Protein AF-A0A6G3WXP7-F1 (afdb_monomer)

InterPro domains:
  IPR019733 Uncharacterised protein family YhfT [PF10797] (1-107)

Sequence (112 aa):
AVVGALVFAVEVLALSWIGKVLGKLPSVRDSSEHLRSAIGDTLQLAILFGSLMAANAMGGGLGILVVGGLYLLNESMGRPVVRMAAAPAAVIVGGIVLNILYWLDLFTPIKG

Foldseek 3Di:
DVVVVVVVVVVVVVVVVVVVVLVVDVVSVVVVVVVVVVVVVVLLVVLQVVLLVLLCQFANPQSNCQLVVQLVVCVVVVNPPDSNCRSVVSSVVSNVVQVVCVVVVNGDTDDD

pLDDT: mean 92.38, std 7.45, range [51.56, 97.44]

Organism: NCBI:txid2706086

Radius of gyration: 23.14 Å; Cα contacts (8 Å, |Δi|>4): 75; chains: 1; bounding box: 47×24×66 Å

Structure (mmCIF, N/CA/C/O backbone):
data_AF-A0A6G3WXP7-F1
#
_entry.id   AF-A0A6G3WXP7-F1
#
loop_
_atom_site.group_PDB
_atom_site.id
_atom_site.type_symbol
_atom_site.label_atom_id
_atom_site.label_alt_id
_atom_site.label_comp_id
_atom_site.label_asym_id
_atom_site.label_entity_id
_atom_site.label_seq_id
_atom_site.pdbx_PDB_ins_code
_atom_site.Cartn_x
_atom_site.Cartn_y
_atom_site.Cartn_z
_atom_site.occupancy
_atom_site.B_iso_or_equiv
_atom_site.auth_seq_id
_atom_site.auth_comp_id
_atom_site.auth_asym_id
_atom_site.auth_atom_id
_atom_site.pdbx_PDB_model_num
ATOM 1 N N . ALA A 1 1 ? 3.324 -14.712 40.163 1.00 76.69 1 ALA A N 1
ATOM 2 C CA . ALA A 1 1 ? 2.445 -15.317 39.137 1.00 76.69 1 ALA A CA 1
ATOM 3 C C . ALA A 1 1 ? 0.974 -14.935 39.341 1.00 76.69 1 ALA A C 1
ATOM 5 O O . ALA A 1 1 ? 0.431 -14.241 38.495 1.00 76.69 1 ALA A O 1
ATOM 6 N N . VAL A 1 2 ? 0.348 -15.301 40.469 1.00 89.81 2 VAL A N 1
ATOM 7 C CA . VAL A 1 2 ? -1.103 -15.103 40.711 1.00 89.81 2 VAL A CA 1
ATOM 8 C C . VAL A 1 2 ? -1.548 -13.634 40.678 1.00 89.81 2 VAL A C 1
ATOM 10 O O . VAL A 1 2 ? -2.548 -13.313 40.046 1.00 89.81 2 VAL A O 1
ATOM 13 N N . VAL A 1 3 ? -0.782 -12.725 41.289 1.00 93.12 3 VAL A N 1
ATOM 14 C CA . VAL A 1 3 ? -1.119 -11.288 41.309 1.00 93.12 3 VAL A CA 1
ATOM 15 C C . VAL A 1 3 ? -1.077 -10.672 39.905 1.00 93.12 3 VAL A C 1
ATOM 17 O O . VAL A 1 3 ? -1.972 -9.919 39.544 1.00 93.12 3 VAL A O 1
ATOM 20 N N . GLY A 1 4 ? -0.095 -11.048 39.079 1.00 94.19 4 GLY A N 1
ATOM 21 C CA . GLY A 1 4 ? -0.011 -10.579 37.690 1.00 94.19 4 GLY A CA 1
ATOM 22 C C . GLY A 1 4 ? -1.174 -11.077 36.830 1.00 94.19 4 GLY A C 1
ATOM 23 O O . GLY A 1 4 ? -1.740 -10.306 36.064 1.00 94.19 4 GLY A O 1
ATOM 24 N N . ALA A 1 5 ? -1.587 -12.336 37.013 1.00 94.56 5 ALA A N 1
ATOM 25 C CA . ALA A 1 5 ? -2.758 -12.885 36.328 1.00 94.56 5 ALA A CA 1
ATOM 26 C C . ALA A 1 5 ? -4.059 -12.162 36.724 1.00 94.56 5 ALA A C 1
ATOM 28 O O . ALA A 1 5 ? -4.906 -11.913 35.869 1.00 94.56 5 ALA A O 1
ATOM 29 N N . LEU A 1 6 ? -4.202 -11.784 38.000 1.00 96.19 6 LEU A N 1
ATOM 30 C CA . LEU A 1 6 ? -5.344 -11.002 38.485 1.00 96.19 6 LEU A CA 1
ATOM 31 C C . LEU A 1 6 ? -5.387 -9.594 37.885 1.00 96.19 6 LEU A C 1
ATOM 33 O O . LEU A 1 6 ? -6.443 -9.171 37.426 1.00 96.19 6 LEU A O 1
ATOM 37 N N . VAL A 1 7 ? -4.256 -8.885 37.859 1.00 96.50 7 VAL A N 1
ATOM 38 C CA . VAL A 1 7 ? -4.179 -7.538 37.266 1.00 96.50 7 VAL A CA 1
ATOM 39 C C . VAL A 1 7 ? -4.537 -7.589 35.781 1.00 96.50 7 VAL A C 1
ATOM 41 O O . VAL A 1 7 ? -5.417 -6.849 35.348 1.00 96.50 7 VAL A O 1
ATOM 44 N N . PHE A 1 8 ? -3.969 -8.543 35.041 1.00 96.06 8 PHE A N 1
ATOM 45 C CA . PHE A 1 8 ? -4.267 -8.727 33.622 1.00 96.06 8 PHE A CA 1
ATOM 46 C C . PHE A 1 8 ? -5.756 -9.016 33.373 1.00 96.06 8 PHE A C 1
ATOM 48 O O . PHE A 1 8 ? -6.371 -8.452 32.468 1.00 96.06 8 PHE A O 1
ATOM 55 N N . ALA A 1 9 ? -6.370 -9.867 34.202 1.00 95.50 9 ALA A N 1
ATOM 56 C CA . ALA A 1 9 ? -7.798 -10.155 34.106 1.00 95.50 9 ALA A CA 1
ATOM 57 C C . ALA A 1 9 ? -8.653 -8.896 34.327 1.00 95.50 9 ALA A C 1
ATOM 59 O O . ALA A 1 9 ? -9.612 -8.666 33.590 1.00 95.50 9 ALA A O 1
ATOM 60 N N . VAL A 1 10 ? -8.293 -8.057 35.302 1.00 97.12 10 VAL A N 1
ATOM 61 C CA . VAL A 1 10 ? -8.987 -6.789 35.566 1.00 97.12 10 VAL A CA 1
ATOM 62 C C . VAL A 1 10 ? -8.839 -5.819 34.391 1.00 97.12 10 VAL A C 1
ATOM 64 O O . VAL A 1 10 ? -9.837 -5.239 33.973 1.00 97.12 10 VAL A O 1
ATOM 67 N N . GLU A 1 11 ? -7.645 -5.678 33.813 1.00 97.19 11 GLU A N 1
ATOM 68 C CA . GLU A 1 11 ? -7.396 -4.799 32.659 1.00 97.19 11 GLU A CA 1
ATOM 69 C C . GLU A 1 11 ? -8.220 -5.213 31.434 1.00 97.19 11 GLU A C 1
ATOM 71 O O . GLU A 1 11 ? -8.890 -4.380 30.816 1.00 97.19 11 GLU A O 1
ATOM 76 N N . VAL A 1 12 ? -8.243 -6.511 31.113 1.00 96.25 12 VAL A N 1
ATOM 77 C CA . VAL A 1 12 ? -9.023 -7.046 29.986 1.00 96.25 12 VAL A CA 1
ATOM 78 C C . VAL A 1 12 ? -10.525 -6.839 30.203 1.00 96.25 12 VAL A C 1
ATOM 80 O O . VAL A 1 12 ? -11.237 -6.447 29.270 1.00 96.25 12 VAL A O 1
ATOM 83 N N . LEU A 1 13 ? -11.025 -7.063 31.423 1.00 96.31 13 LEU A N 1
ATOM 84 C CA . LEU A 1 13 ? -12.433 -6.833 31.765 1.00 96.31 13 LEU A CA 1
ATOM 85 C C . LEU A 1 13 ? -12.798 -5.344 31.708 1.00 96.31 13 LEU A C 1
ATOM 87 O O . LEU A 1 13 ? -13.856 -5.001 31.174 1.00 96.31 13 LEU A O 1
ATOM 91 N N . ALA A 1 14 ? -11.922 -4.463 32.197 1.00 96.56 14 ALA A N 1
ATOM 92 C CA . ALA A 1 14 ? -12.110 -3.016 32.152 1.00 96.56 14 ALA A CA 1
ATOM 93 C C . ALA A 1 14 ? -12.155 -2.496 30.705 1.00 96.56 14 ALA A C 1
ATOM 95 O O . ALA A 1 14 ? -13.109 -1.809 30.333 1.00 96.56 14 ALA A O 1
ATOM 96 N N . LEU A 1 15 ? -11.197 -2.892 29.856 1.00 95.94 15 LEU A N 1
ATOM 97 C CA . LEU A 1 15 ? -11.185 -2.563 28.423 1.00 95.94 15 LEU A CA 1
ATOM 98 C C . LEU A 1 15 ? -12.443 -3.078 27.713 1.00 95.94 15 LEU A C 1
ATOM 100 O O . LEU A 1 15 ? -13.059 -2.356 26.927 1.00 95.94 15 LEU A O 1
ATOM 104 N N . SER A 1 16 ? -12.875 -4.300 28.033 1.00 94.69 16 SER A N 1
ATOM 105 C CA . SER A 1 16 ? -14.093 -4.893 27.468 1.00 94.69 16 SER A CA 1
ATOM 106 C C . SER A 1 16 ? -15.357 -4.131 27.873 1.00 94.69 16 SER A C 1
ATOM 108 O O . SER A 1 16 ? -16.274 -3.973 27.063 1.00 94.69 16 SER A O 1
ATOM 110 N N . TRP A 1 17 ? -15.433 -3.659 29.121 1.00 95.69 17 TRP A N 1
ATOM 111 C CA . TRP A 1 17 ? -16.559 -2.861 29.603 1.00 95.69 17 TRP A CA 1
ATOM 112 C C . TRP A 1 17 ? -16.611 -1.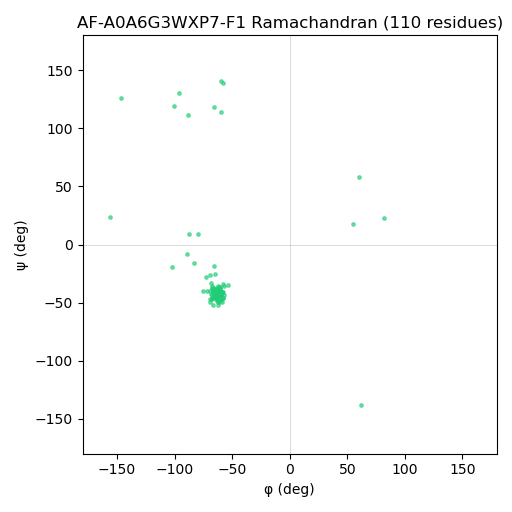494 28.917 1.00 95.69 17 TRP A C 1
ATOM 114 O O . TRP A 1 17 ? -17.658 -1.127 28.382 1.00 95.69 17 TRP A O 1
ATOM 124 N N . ILE A 1 18 ? -15.475 -0.794 28.836 1.00 93.56 18 ILE A N 1
ATOM 125 C CA . ILE A 1 18 ? -15.365 0.487 28.124 1.00 93.56 18 ILE A CA 1
ATOM 126 C C . ILE A 1 18 ? -15.762 0.311 26.654 1.00 93.56 18 ILE A C 1
ATOM 128 O O . ILE A 1 18 ? -16.588 1.070 26.150 1.00 93.56 18 ILE A O 1
ATOM 132 N N . GLY A 1 19 ? -15.264 -0.731 25.981 1.00 89.69 19 GLY A N 1
ATOM 133 C CA . GLY A 1 19 ? -15.620 -1.033 24.593 1.00 89.69 19 GLY A CA 1
ATOM 134 C C . GLY A 1 19 ? -17.124 -1.247 24.389 1.00 89.69 19 GLY A C 1
ATOM 135 O O . GLY A 1 19 ? -17.700 -0.721 23.437 1.00 89.69 19 GLY A O 1
ATOM 136 N N . LYS A 1 20 ? -17.799 -1.945 25.314 1.00 89.50 20 LYS A N 1
ATOM 137 C CA . LYS A 1 20 ? -19.263 -2.126 25.275 1.00 89.50 20 LYS A CA 1
ATOM 138 C C . LYS A 1 20 ? -20.025 -0.817 25.469 1.00 89.50 20 LYS A C 1
ATOM 140 O O . LYS A 1 20 ? -21.060 -0.634 24.835 1.00 89.50 20 LYS A O 1
ATOM 145 N N . VAL A 1 21 ? -19.554 0.068 26.348 1.00 92.31 21 VAL A N 1
ATOM 146 C CA . VAL A 1 21 ? -20.185 1.376 26.592 1.00 92.31 21 VAL A CA 1
ATOM 147 C C . VAL A 1 21 ? -20.012 2.285 25.377 1.00 92.31 21 VAL A C 1
ATOM 149 O O . VAL A 1 21 ? -20.999 2.815 24.872 1.00 92.31 21 VAL A O 1
ATOM 152 N N . LEU A 1 22 ? -18.788 2.402 24.858 1.00 89.94 22 LEU A N 1
ATOM 153 C CA . LEU A 1 22 ? -18.491 3.198 23.666 1.00 89.94 22 LEU A CA 1
ATOM 154 C C . LEU A 1 22 ? -19.232 2.676 22.429 1.00 89.94 22 LEU A C 1
ATOM 156 O O . LEU A 1 22 ? -19.741 3.470 21.645 1.00 89.94 22 LEU A O 1
ATOM 160 N N . GLY A 1 23 ? -19.390 1.356 22.293 1.00 86.12 23 GLY A N 1
ATOM 161 C CA . GLY A 1 23 ? -20.157 0.746 21.204 1.00 86.12 23 GLY A CA 1
ATOM 162 C C . GLY A 1 23 ? -21.663 1.048 21.223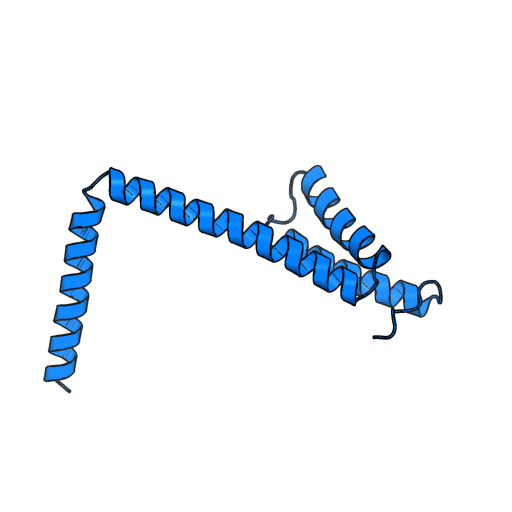 1.00 86.12 23 GLY A C 1
ATOM 163 O O . GLY A 1 23 ? -22.317 0.896 20.193 1.00 86.12 23 GLY A O 1
ATOM 164 N N . LYS A 1 24 ? -22.226 1.489 22.359 1.00 89.00 24 LYS A N 1
ATOM 165 C CA . LYS A 1 24 ? -23.631 1.929 22.455 1.00 89.00 24 LYS A CA 1
ATOM 166 C C . LYS A 1 24 ? -23.840 3.377 22.013 1.00 89.00 24 LYS A C 1
ATOM 168 O O . LYS A 1 24 ? -24.984 3.762 21.794 1.00 89.00 24 LYS A O 1
ATOM 173 N N . LEU A 1 25 ? -22.773 4.172 21.903 1.00 93.19 25 LEU A N 1
ATOM 174 C CA . LEU A 1 25 ? -22.836 5.568 21.477 1.00 93.19 25 LEU A CA 1
ATOM 175 C C . LEU A 1 25 ? -22.737 5.637 19.943 1.00 93.19 25 LEU A C 1
ATOM 177 O O . LEU A 1 25 ? -21.662 5.358 19.404 1.00 93.19 25 LEU A O 1
ATOM 181 N N . PRO A 1 26 ? -23.815 6.017 19.224 1.00 89.19 26 PRO A N 1
ATOM 182 C CA . PRO A 1 26 ? -23.831 5.994 17.759 1.00 89.19 26 PRO A CA 1
ATOM 183 C C . PRO A 1 26 ? -22.716 6.842 17.141 1.00 89.19 26 PRO A C 1
ATOM 185 O O . PRO A 1 26 ? -21.989 6.368 16.278 1.00 89.19 26 PRO A O 1
ATOM 188 N N . SER A 1 27 ? -22.481 8.043 17.678 1.00 92.25 27 SER A N 1
ATOM 189 C CA . SER A 1 27 ? -21.445 8.961 17.186 1.00 92.25 27 SER A CA 1
ATOM 190 C C . SER A 1 27 ? -20.024 8.390 17.262 1.00 92.25 27 SER A C 1
ATOM 192 O O . SER A 1 27 ? -19.217 8.613 16.358 1.00 92.25 27 SER A O 1
ATOM 194 N N . VAL A 1 28 ? -19.702 7.641 18.323 1.00 91.75 28 VAL A N 1
ATOM 195 C CA . VAL A 1 28 ? -18.381 7.015 18.508 1.00 91.75 28 VAL A CA 1
ATOM 196 C C . VAL A 1 28 ? -18.207 5.846 17.544 1.00 91.75 28 VAL A C 1
ATOM 198 O O . VAL A 1 28 ? -17.134 5.677 16.959 1.00 91.75 28 VAL A O 1
ATOM 201 N N . ARG A 1 29 ? -19.267 5.057 17.344 1.00 89.00 29 ARG A N 1
ATOM 202 C CA . ARG A 1 29 ? -19.275 3.957 16.378 1.00 89.00 29 ARG A CA 1
ATOM 203 C C . ARG A 1 29 ? -19.092 4.472 14.949 1.00 89.00 29 ARG A C 1
ATOM 205 O O . ARG A 1 29 ? -18.227 3.957 14.246 1.00 89.00 29 ARG A O 1
ATOM 212 N N . ASP A 1 30 ? -19.837 5.500 14.558 1.00 94.19 30 ASP A N 1
ATOM 213 C CA . ASP A 1 30 ? -19.772 6.083 13.214 1.00 94.19 30 ASP A CA 1
ATOM 214 C C . ASP A 1 30 ? -18.392 6.693 12.943 1.00 94.19 30 ASP A C 1
ATOM 216 O O . ASP A 1 30 ? -17.769 6.412 11.919 1.00 94.19 30 ASP A O 1
ATOM 220 N N . SER A 1 31 ? -17.844 7.434 13.914 1.00 94.50 31 SER A N 1
ATOM 221 C CA . SER A 1 31 ? -16.477 7.968 13.830 1.00 94.50 31 SER A CA 1
ATOM 222 C C . SER A 1 31 ? -15.444 6.853 13.662 1.00 94.50 31 SER A C 1
ATOM 224 O O . SER A 1 31 ? -14.518 6.980 12.865 1.00 94.50 31 SER A O 1
ATOM 226 N N . SER A 1 32 ? -15.609 5.735 14.374 1.00 92.62 32 SER A N 1
ATOM 227 C CA . SER A 1 32 ? -14.710 4.580 14.266 1.00 92.62 32 SER A CA 1
ATOM 228 C C . SER A 1 32 ? -14.776 3.917 12.887 1.00 92.62 32 SER A C 1
ATOM 230 O O . SER A 1 32 ? -13.744 3.491 12.370 1.00 92.62 32 SER A O 1
ATOM 232 N N . GLU A 1 33 ? -15.957 3.843 12.270 1.00 92.75 33 GLU A N 1
ATOM 233 C CA . GLU A 1 33 ? -16.105 3.300 10.915 1.00 92.75 33 GLU A CA 1
ATOM 234 C C . GLU A 1 33 ? -15.482 4.232 9.867 1.00 92.75 33 GLU A C 1
ATOM 236 O O . GLU A 1 33 ? -14.762 3.772 8.982 1.00 92.75 3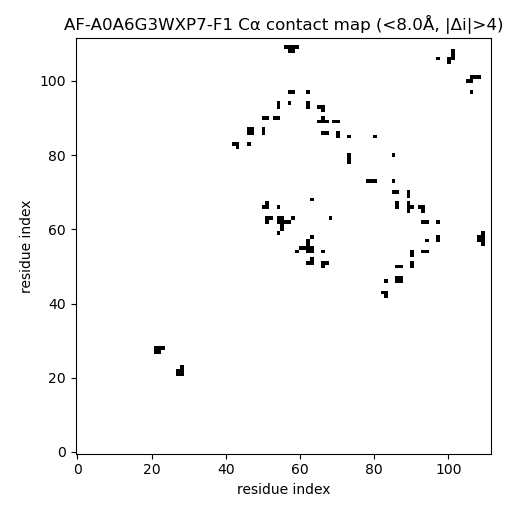3 GLU A O 1
ATOM 241 N N . HIS A 1 34 ? -15.653 5.549 10.014 1.00 95.81 34 HIS A N 1
ATOM 242 C CA . HIS A 1 34 ? -14.969 6.527 9.167 1.00 95.81 34 HIS A CA 1
ATOM 243 C C . HIS A 1 34 ? -13.449 6.458 9.310 1.00 95.81 34 HIS A C 1
ATOM 245 O O . HIS A 1 34 ? -12.746 6.481 8.303 1.00 95.81 34 HIS A O 1
ATOM 251 N N . LEU A 1 35 ? -12.93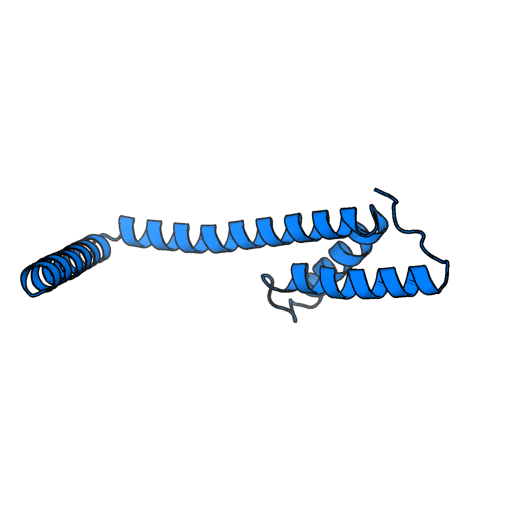1 6.312 10.534 1.00 96.12 35 LEU A N 1
ATOM 252 C CA . LEU A 1 35 ? -11.502 6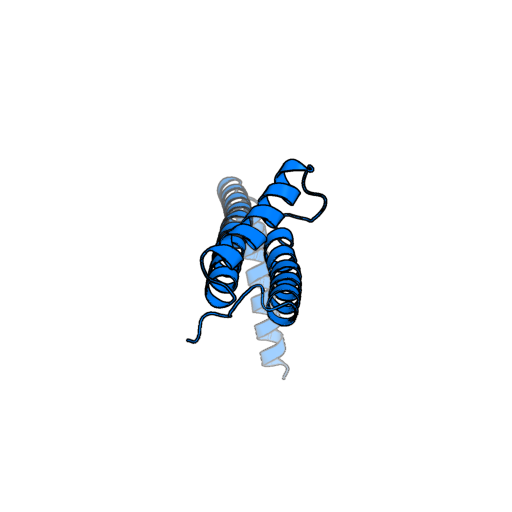.107 10.765 1.00 96.12 35 LEU A CA 1
ATOM 253 C C . LEU A 1 35 ? -11.013 4.817 10.103 1.00 96.12 35 LEU A C 1
ATOM 255 O O . LEU A 1 35 ? -9.969 4.828 9.458 1.00 96.12 35 LEU A O 1
ATOM 259 N N . ARG A 1 36 ? -11.772 3.718 10.199 1.00 95.31 36 ARG A N 1
ATOM 260 C CA . ARG A 1 36 ? -11.426 2.463 9.517 1.00 95.31 36 ARG A CA 1
ATOM 261 C C . ARG A 1 36 ? -11.377 2.642 7.999 1.00 95.31 36 ARG A C 1
ATOM 263 O O . ARG A 1 36 ? -10.423 2.182 7.377 1.00 95.31 36 ARG A O 1
ATOM 270 N N . SER A 1 37 ? -12.361 3.326 7.416 1.00 96.31 37 SER A N 1
ATOM 271 C CA . SER A 1 37 ? -12.368 3.639 5.983 1.00 96.31 37 SER A CA 1
ATOM 272 C C . SER A 1 37 ? -11.163 4.498 5.595 1.00 96.31 37 SER A C 1
ATOM 274 O O . SER A 1 37 ? -10.438 4.156 4.664 1.00 96.31 37 SER A O 1
ATOM 276 N N . ALA A 1 38 ? -10.883 5.555 6.363 1.00 97.44 38 ALA A N 1
ATOM 277 C CA . ALA A 1 38 ? -9.755 6.449 6.125 1.00 97.44 38 ALA A CA 1
ATOM 278 C C . ALA A 1 38 ? -8.403 5.724 6.223 1.00 97.44 38 ALA A C 1
ATOM 280 O O . ALA A 1 38 ? -7.492 6.016 5.451 1.00 97.44 38 ALA A O 1
ATOM 281 N N . ILE A 1 39 ? -8.263 4.744 7.123 1.00 97.12 39 ILE A N 1
ATOM 282 C CA . ILE A 1 39 ? -7.073 3.881 7.183 1.00 97.12 39 ILE A CA 1
ATOM 283 C C . ILE A 1 39 ? -6.901 3.117 5.863 1.00 97.12 39 ILE A C 1
ATOM 285 O O . ILE A 1 39 ? -5.790 3.037 5.346 1.00 97.12 39 ILE A O 1
ATOM 289 N N . GLY A 1 40 ? -7.986 2.596 5.286 1.00 95.38 40 GLY A N 1
ATOM 290 C CA . GLY A 1 40 ? -7.948 1.923 3.987 1.00 95.38 40 GLY A CA 1
ATOM 291 C C . GLY A 1 40 ? -7.494 2.854 2.860 1.00 95.38 40 GLY A C 1
ATOM 292 O O . GLY A 1 40 ? -6.559 2.526 2.128 1.00 95.38 40 GLY A O 1
ATOM 293 N N . ASP A 1 41 ? -8.102 4.035 2.764 1.00 95.19 41 ASP A N 1
ATOM 294 C CA . ASP A 1 41 ? -7.810 5.010 1.707 1.00 95.19 41 ASP A CA 1
ATOM 295 C C . ASP A 1 41 ? -6.381 5.561 1.801 1.00 95.19 41 ASP A C 1
ATOM 297 O O . ASP A 1 41 ? -5.660 5.640 0.802 1.00 95.19 41 ASP A O 1
ATOM 301 N N . THR A 1 42 ? -5.943 5.905 3.016 1.00 95.88 42 THR A N 1
ATOM 302 C CA . THR A 1 42 ? -4.583 6.407 3.269 1.00 95.88 42 THR A CA 1
ATOM 303 C C . THR A 1 42 ? -3.537 5.346 2.955 1.00 95.88 42 THR A C 1
ATOM 305 O O . THR A 1 42 ? -2.533 5.656 2.313 1.00 95.88 42 THR A O 1
ATOM 308 N N . LEU A 1 43 ? -3.785 4.086 3.328 1.00 96.62 43 LEU A N 1
ATOM 309 C CA . LEU A 1 43 ? -2.892 2.978 3.012 1.00 96.62 43 LEU A CA 1
ATOM 310 C C . L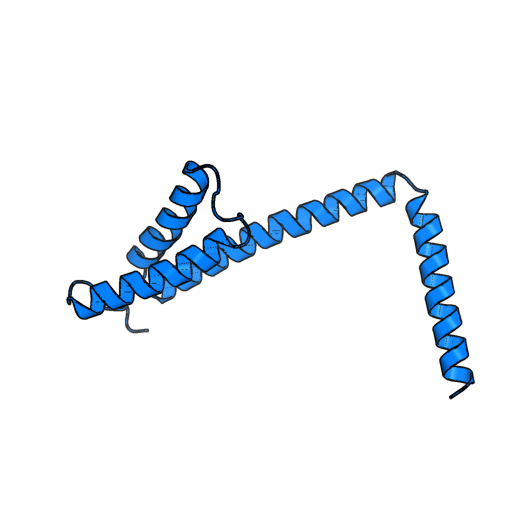EU A 1 43 ? -2.826 2.734 1.501 1.00 96.62 43 LEU A C 1
ATOM 312 O O . LEU A 1 43 ? -1.740 2.522 0.965 1.00 96.62 43 LEU A O 1
ATOM 316 N N . GLN A 1 44 ? -3.950 2.840 0.791 1.00 94.31 44 GLN A N 1
ATOM 317 C CA . GLN A 1 44 ? -3.960 2.705 -0.661 1.00 94.31 44 GLN A CA 1
ATOM 318 C C . GLN A 1 44 ? -3.113 3.792 -1.344 1.00 94.31 44 GLN A C 1
ATOM 320 O O . GLN A 1 44 ? -2.338 3.499 -2.258 1.00 94.31 44 GLN A O 1
ATOM 325 N N . LEU A 1 45 ? -3.229 5.041 -0.886 1.00 94.94 45 LEU A N 1
ATOM 326 C CA . LEU A 1 45 ? -2.467 6.165 -1.422 1.00 94.94 45 LEU A CA 1
ATOM 327 C C . LEU A 1 45 ? -0.969 6.029 -1.104 1.00 94.94 45 LEU A C 1
ATOM 329 O O . LEU A 1 45 ? -0.129 6.206 -1.986 1.00 94.94 45 LEU A O 1
ATOM 333 N N . ALA A 1 46 ? -0.637 5.645 0.132 1.00 97.00 46 ALA A N 1
ATOM 334 C CA . ALA A 1 46 ? 0.736 5.413 0.571 1.00 97.00 46 ALA A CA 1
ATOM 335 C C . ALA A 1 46 ? 1.417 4.309 -0.249 1.00 97.00 46 ALA A C 1
ATOM 337 O O . ALA A 1 46 ? 2.539 4.488 -0.724 1.00 97.00 46 ALA A O 1
ATOM 338 N N . ILE A 1 47 ? 0.722 3.190 -0.470 1.00 96.94 47 ILE A N 1
ATOM 339 C CA . ILE A 1 47 ? 1.227 2.078 -1.278 1.00 96.94 47 ILE A CA 1
ATOM 340 C C . ILE A 1 47 ? 1.431 2.509 -2.735 1.00 96.94 47 ILE A C 1
ATOM 342 O O . ILE A 1 47 ? 2.455 2.165 -3.329 1.00 96.94 47 ILE A O 1
ATOM 346 N N . LEU A 1 48 ? 0.498 3.273 -3.314 1.00 96.38 48 LEU A N 1
ATOM 347 C CA . LEU A 1 48 ? 0.613 3.757 -4.690 1.00 96.38 48 LEU A CA 1
ATOM 348 C C . LEU A 1 48 ? 1.836 4.665 -4.866 1.00 96.38 48 LEU A C 1
ATOM 350 O O . LEU A 1 48 ? 2.666 4.408 -5.736 1.00 96.38 48 LEU A O 1
ATOM 354 N N . PHE A 1 49 ? 1.988 5.694 -4.030 1.00 96.31 49 PHE A N 1
ATOM 355 C CA . PHE A 1 49 ? 3.130 6.604 -4.139 1.00 96.31 49 PHE A CA 1
ATOM 356 C C . PHE A 1 49 ? 4.455 5.922 -3.797 1.00 96.31 49 PHE A C 1
ATOM 358 O O . PHE A 1 49 ? 5.434 6.140 -4.506 1.00 96.31 49 PHE A O 1
ATOM 365 N N . GLY A 1 50 ? 4.489 5.040 -2.794 1.00 97.12 50 GLY A N 1
ATOM 366 C CA . GLY A 1 50 ? 5.675 4.231 -2.498 1.00 97.12 50 GLY A CA 1
ATOM 367 C C . GLY A 1 50 ? 6.094 3.361 -3.688 1.00 97.12 50 GLY A C 1
ATOM 368 O O . GLY A 1 50 ? 7.273 3.302 -4.034 1.00 97.12 50 GLY A O 1
ATOM 369 N N . SER A 1 51 ? 5.121 2.767 -4.381 1.00 97.44 51 SER A N 1
ATOM 370 C CA . SER A 1 51 ? 5.344 1.977 -5.597 1.00 97.44 51 SER A CA 1
ATOM 371 C C . SER A 1 51 ? 5.882 2.825 -6.755 1.00 97.44 51 SER A C 1
ATOM 373 O O . SER A 1 51 ? 6.819 2.418 -7.437 1.00 97.44 51 SER A O 1
ATOM 375 N N . LEU A 1 52 ? 5.343 4.031 -6.957 1.00 97.00 52 LEU A N 1
ATOM 376 C CA . LEU A 1 52 ? 5.829 4.964 -7.979 1.00 97.00 52 LEU A CA 1
ATOM 377 C C . LEU A 1 52 ? 7.236 5.490 -7.664 1.00 97.00 52 LEU A C 1
ATOM 379 O O . LEU A 1 52 ? 8.051 5.623 -8.574 1.00 97.00 52 LEU A O 1
ATOM 383 N N . MET A 1 53 ? 7.558 5.743 -6.391 1.00 97.19 53 MET A N 1
ATOM 384 C CA . MET A 1 53 ? 8.916 6.116 -5.984 1.00 97.19 53 MET A CA 1
ATOM 385 C C . MET A 1 53 ? 9.910 4.972 -6.199 1.00 97.19 53 MET A C 1
ATOM 387 O O . MET A 1 53 ? 11.006 5.212 -6.703 1.00 97.19 53 MET A O 1
ATOM 391 N N . ALA A 1 54 ? 9.524 3.729 -5.895 1.00 96.56 54 ALA A N 1
ATOM 392 C CA . ALA A 1 54 ? 10.334 2.556 -6.216 1.00 96.56 54 ALA A CA 1
ATOM 393 C C . ALA A 1 54 ? 10.552 2.427 -7.732 1.00 96.56 54 ALA A C 1
ATOM 395 O O . ALA A 1 54 ? 11.674 2.223 -8.186 1.00 96.56 54 ALA A O 1
ATOM 396 N N . ALA A 1 55 ? 9.501 2.629 -8.530 1.00 95.94 55 ALA A N 1
ATOM 397 C CA . ALA A 1 55 ? 9.587 2.630 -9.986 1.00 95.94 55 ALA A CA 1
ATOM 398 C C . ALA A 1 55 ? 10.536 3.717 -10.518 1.00 95.94 55 ALA A C 1
ATOM 400 O O . ALA A 1 55 ? 11.355 3.450 -11.400 1.00 95.94 55 ALA A O 1
ATOM 401 N N . ASN A 1 56 ? 10.478 4.916 -9.935 1.00 95.38 56 ASN A N 1
ATOM 402 C CA . ASN A 1 56 ? 11.400 6.003 -10.244 1.00 95.38 56 ASN A CA 1
ATOM 403 C C . ASN A 1 56 ? 12.852 5.644 -9.910 1.00 95.38 56 ASN A C 1
ATOM 405 O O . ASN A 1 56 ? 13.741 5.949 -10.692 1.00 95.38 56 ASN A O 1
ATOM 409 N N . ALA A 1 57 ? 13.102 4.987 -8.778 1.00 93.69 57 ALA A N 1
ATOM 410 C CA . ALA A 1 57 ? 14.447 4.558 -8.404 1.00 93.69 57 ALA A CA 1
ATOM 411 C C . ALA A 1 57 ? 14.986 3.443 -9.321 1.00 93.69 57 ALA A C 1
ATOM 413 O O . ALA A 1 57 ? 16.180 3.404 -9.595 1.00 93.69 57 ALA A O 1
ATOM 414 N N . MET A 1 58 ? 14.118 2.558 -9.825 1.00 92.06 58 MET A N 1
ATOM 415 C CA . MET A 1 58 ? 14.515 1.468 -10.726 1.00 92.06 58 MET A CA 1
ATOM 416 C C . MET A 1 58 ? 14.803 1.937 -12.157 1.00 92.06 58 MET A C 1
ATOM 418 O O . MET A 1 58 ? 15.731 1.437 -12.790 1.00 92.06 58 MET A O 1
ATOM 422 N N . GLY A 1 59 ? 14.006 2.865 -12.695 1.00 90.31 59 GLY A N 1
ATOM 423 C CA . GLY A 1 59 ? 14.157 3.276 -14.094 1.00 90.31 59 GLY A CA 1
ATOM 424 C C . GLY A 1 59 ? 13.640 4.658 -14.458 1.00 90.31 59 GLY A C 1
ATOM 425 O O . GLY A 1 59 ? 13.317 4.911 -15.619 1.00 90.31 59 GLY A O 1
ATOM 426 N N . GLY A 1 60 ? 13.556 5.556 -13.481 1.00 91.88 60 GLY A N 1
ATOM 427 C CA . GLY A 1 60 ? 13.241 6.964 -13.679 1.00 91.88 60 GLY A CA 1
ATOM 428 C C . GLY A 1 60 ? 11.859 7.142 -14.288 1.00 91.88 60 GLY A C 1
ATOM 429 O O . GLY A 1 60 ? 10.913 6.428 -13.946 1.00 91.88 60 GLY A O 1
ATOM 430 N N . GLY A 1 61 ? 11.753 8.058 -15.251 1.00 92.19 61 GLY A N 1
ATOM 431 C CA . GLY A 1 61 ? 10.501 8.305 -15.968 1.00 92.19 61 GLY A CA 1
ATOM 432 C C . GLY A 1 61 ? 9.932 7.062 -16.662 1.00 92.19 61 GLY A C 1
ATOM 433 O O . GLY A 1 61 ? 8.719 6.873 -16.648 1.00 92.19 61 GLY A O 1
ATOM 434 N N . LEU A 1 62 ? 10.782 6.177 -17.204 1.00 91.94 62 LEU A N 1
ATOM 435 C CA . LEU A 1 62 ? 10.331 4.924 -17.826 1.00 91.94 62 LEU A CA 1
ATOM 436 C C . LEU A 1 62 ? 9.770 3.948 -16.790 1.00 91.94 62 LEU A C 1
ATOM 438 O O . LEU A 1 62 ? 8.721 3.351 -17.019 1.00 91.94 62 LEU A O 1
ATOM 442 N N . GLY A 1 63 ? 10.426 3.822 -15.635 1.00 93.75 63 GLY A N 1
ATOM 443 C CA . GLY A 1 63 ? 9.925 3.001 -14.536 1.00 93.75 63 GLY A CA 1
ATOM 444 C C . GLY A 1 63 ? 8.556 3.480 -14.052 1.00 93.75 63 GLY A C 1
ATOM 445 O O . GLY A 1 63 ? 7.622 2.681 -13.970 1.00 93.75 63 GLY A O 1
ATOM 446 N N . ILE A 1 64 ? 8.404 4.789 -13.817 1.00 95.88 64 ILE A N 1
ATOM 447 C CA . ILE A 1 64 ? 7.112 5.399 -13.459 1.00 95.88 64 ILE A CA 1
ATOM 448 C C . ILE A 1 64 ? 6.059 5.122 -14.538 1.00 95.88 64 ILE A C 1
ATOM 450 O O . ILE A 1 64 ? 4.941 4.738 -14.200 1.00 95.88 64 ILE A O 1
ATOM 454 N N . LEU A 1 65 ? 6.397 5.295 -15.819 1.00 95.62 65 LEU A N 1
ATOM 455 C CA . LEU A 1 65 ? 5.468 5.078 -16.929 1.00 95.62 65 LEU A CA 1
ATOM 456 C C . LEU A 1 65 ? 4.971 3.629 -16.979 1.00 95.62 65 LEU A C 1
ATOM 458 O O . LEU A 1 65 ? 3.771 3.403 -17.104 1.00 95.62 65 LEU A O 1
ATOM 462 N N . VAL A 1 66 ? 5.873 2.652 -16.855 1.00 95.56 66 VAL A N 1
ATOM 463 C CA . VAL A 1 66 ? 5.521 1.225 -16.896 1.00 95.56 66 VAL A CA 1
ATOM 464 C C . VAL A 1 66 ? 4.677 0.841 -15.683 1.00 95.56 66 VAL A C 1
ATOM 466 O O . VAL A 1 66 ? 3.592 0.288 -15.840 1.00 95.56 66 VAL A O 1
ATOM 469 N N . VAL A 1 67 ? 5.134 1.160 -14.471 1.00 97.00 67 VAL A N 1
ATOM 470 C CA . VAL A 1 67 ? 4.433 0.782 -13.233 1.00 97.00 67 VAL A CA 1
ATOM 471 C C . VAL A 1 67 ? 3.099 1.519 -13.104 1.00 97.00 67 VAL A C 1
ATOM 473 O O . VAL A 1 67 ? 2.074 0.899 -12.818 1.00 97.00 67 VAL A O 1
ATOM 476 N N . GLY A 1 68 ? 3.082 2.828 -13.359 1.00 96.44 68 GLY A N 1
ATOM 477 C CA . GLY A 1 68 ? 1.863 3.635 -13.365 1.00 96.44 68 GLY A CA 1
ATOM 478 C C . GLY A 1 68 ? 0.890 3.196 -14.458 1.00 96.44 68 GLY A C 1
ATOM 479 O O . GLY A 1 68 ? -0.305 3.071 -14.199 1.00 96.44 68 GLY A O 1
ATOM 480 N N . GLY A 1 69 ? 1.397 2.876 -15.651 1.00 96.38 69 GLY A N 1
ATOM 481 C CA . GLY A 1 69 ? 0.608 2.339 -16.757 1.00 96.38 69 GLY A CA 1
ATOM 482 C C . GLY A 1 69 ? -0.039 0.997 -16.419 1.00 96.38 69 GLY A C 1
ATOM 483 O O . GLY A 1 69 ? -1.236 0.834 -16.638 1.00 96.38 69 GLY A O 1
ATOM 484 N N . LEU A 1 70 ? 0.706 0.065 -15.816 1.00 96.38 70 LEU A N 1
ATOM 485 C CA . LEU A 1 70 ? 0.177 -1.222 -15.349 1.00 96.38 70 LEU A CA 1
ATOM 486 C C . LEU A 1 70 ? -0.889 -1.051 -14.256 1.00 96.38 70 LEU A C 1
ATOM 488 O O . LEU A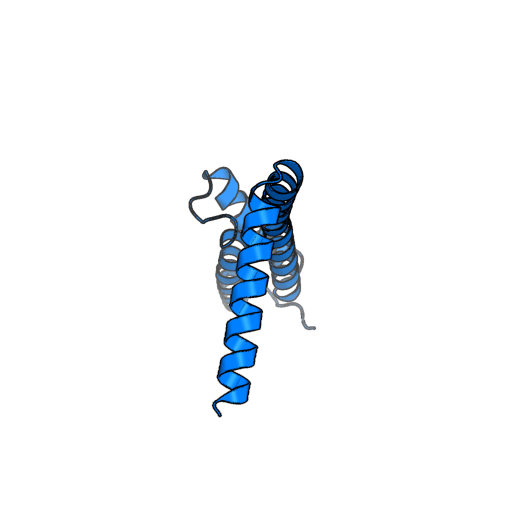 1 70 ? -1.915 -1.729 -14.286 1.00 96.38 70 LEU A O 1
ATOM 492 N N . TYR A 1 71 ? -0.687 -0.120 -13.318 1.00 96.69 71 TYR A N 1
ATOM 493 C CA . TYR A 1 71 ? -1.693 0.205 -12.305 1.00 96.69 71 TYR A CA 1
ATOM 494 C C . TYR A 1 71 ? -2.981 0.770 -12.932 1.00 96.69 71 TYR A C 1
ATOM 496 O O . TYR A 1 71 ? -4.078 0.328 -12.587 1.00 96.69 71 TYR A O 1
ATOM 504 N N . LEU A 1 72 ? -2.864 1.704 -13.882 1.00 95.75 72 LEU A N 1
ATOM 505 C CA . LEU A 1 72 ? -4.012 2.281 -14.592 1.00 95.75 72 LEU A CA 1
ATOM 506 C C . LEU A 1 72 ? -4.719 1.262 -15.494 1.00 95.75 72 LEU A C 1
ATOM 508 O O . LEU A 1 72 ? -5.943 1.283 -15.576 1.00 95.75 72 LEU A O 1
ATOM 512 N N . LEU A 1 73 ? -3.974 0.349 -16.123 1.00 96.12 73 LEU A N 1
ATOM 513 C CA . LEU A 1 73 ? -4.523 -0.790 -16.865 1.00 96.12 73 LEU A CA 1
ATOM 514 C C . LEU A 1 73 ? -5.356 -1.692 -15.956 1.00 96.12 73 LEU A C 1
ATOM 516 O O . LEU A 1 73 ? -6.477 -2.050 -16.300 1.00 96.12 73 LEU A O 1
ATOM 520 N N . ASN A 1 74 ? -4.852 -2.021 -14.766 1.00 96.00 74 ASN A N 1
ATOM 521 C CA . ASN A 1 74 ? -5.633 -2.780 -13.797 1.00 96.00 74 ASN A CA 1
ATOM 522 C C . ASN A 1 74 ? -6.928 -2.042 -13.414 1.00 96.00 74 ASN A C 1
ATOM 524 O O . ASN A 1 74 ? -7.990 -2.654 -13.334 1.00 96.00 74 ASN A O 1
ATOM 528 N N . GLU A 1 75 ? -6.865 -0.726 -13.213 1.00 93.81 75 GLU A N 1
ATOM 529 C CA . GLU A 1 75 ? -8.043 0.080 -12.883 1.00 93.81 75 GLU A CA 1
ATOM 530 C C . GLU A 1 75 ? -9.067 0.117 -14.036 1.00 93.81 75 GLU A C 1
ATOM 532 O O . GLU A 1 75 ? -10.265 -0.024 -13.787 1.00 93.81 75 GLU A O 1
ATOM 537 N N . SER A 1 76 ? -8.615 0.240 -15.290 1.00 94.06 76 SER A 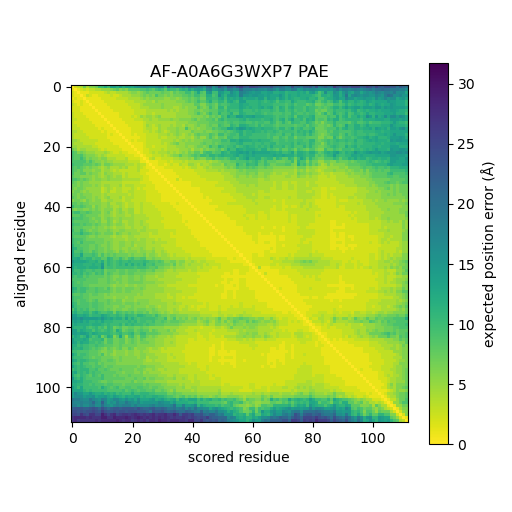N 1
ATOM 538 C CA . SER A 1 76 ? -9.490 0.281 -16.471 1.00 94.06 76 SER A CA 1
ATOM 539 C C . SER A 1 76 ? -10.105 -1.077 -16.822 1.00 94.06 76 SER A C 1
ATOM 541 O O . SER A 1 76 ? -11.219 -1.127 -17.338 1.00 94.06 76 SER A O 1
ATOM 543 N N . MET A 1 77 ? -9.434 -2.182 -16.483 1.00 94.00 77 MET A N 1
ATOM 544 C CA . MET A 1 77 ? -9.926 -3.553 -16.675 1.00 94.00 77 MET A CA 1
ATOM 545 C C . MET A 1 77 ? -10.931 -4.008 -15.601 1.00 94.00 77 MET A C 1
ATOM 547 O O . MET A 1 77 ? -11.274 -5.187 -15.536 1.00 94.00 77 MET A O 1
ATOM 551 N N . GLY A 1 78 ? -11.400 -3.101 -14.739 1.00 92.31 78 GLY A N 1
ATOM 552 C CA . GLY A 1 78 ? -12.342 -3.434 -13.668 1.00 92.31 78 GLY A CA 1
ATOM 553 C C . GLY A 1 78 ? -11.681 -4.025 -12.421 1.00 92.31 78 GLY A C 1
ATOM 554 O O . GLY A 1 78 ? -12.353 -4.688 -11.637 1.00 92.31 78 GLY A O 1
ATOM 555 N N . ARG A 1 79 ? -10.385 -3.756 -12.212 1.00 92.12 79 ARG A N 1
ATOM 556 C CA . ARG A 1 79 ? -9.595 -4.173 -11.041 1.00 92.12 79 ARG A CA 1
ATOM 557 C C . ARG A 1 79 ? -9.519 -5.699 -10.861 1.00 92.12 79 ARG A C 1
ATOM 559 O O . ARG A 1 79 ? -9.877 -6.194 -9.790 1.00 92.12 79 ARG A O 1
ATOM 566 N N . PRO A 1 80 ? -9.015 -6.456 -11.859 1.00 88.50 80 PRO A N 1
ATOM 567 C CA . PRO A 1 80 ? -8.771 -7.889 -11.689 1.00 88.50 80 PRO A CA 1
ATOM 568 C C . PRO A 1 80 ? -7.801 -8.167 -10.529 1.00 88.50 80 PRO A C 1
ATOM 570 O O . PRO A 1 80 ? -7.965 -9.146 -9.806 1.00 88.50 80 PRO A O 1
ATOM 573 N N . VAL A 1 81 ? -6.825 -7.278 -10.307 1.00 91.31 81 VAL A N 1
ATOM 574 C CA . VAL A 1 81 ? -5.995 -7.249 -9.099 1.00 91.31 81 VAL A CA 1
ATOM 575 C C . VAL A 1 81 ? -6.577 -6.245 -8.108 1.00 91.31 81 VAL A C 1
ATOM 577 O O . VAL A 1 81 ? -6.840 -5.086 -8.443 1.00 91.31 81 VAL A O 1
ATOM 580 N N . VAL A 1 82 ? -6.737 -6.676 -6.855 1.00 93.50 82 VAL A N 1
ATOM 581 C CA . VAL A 1 82 ? -7.242 -5.823 -5.772 1.00 93.50 82 VAL A CA 1
ATOM 582 C C . VAL A 1 82 ? -6.363 -4.583 -5.588 1.00 93.50 82 VAL A C 1
ATOM 584 O O . VAL A 1 82 ? -5.136 -4.662 -5.621 1.00 93.50 82 VAL A O 1
ATOM 587 N N . ARG A 1 83 ? -6.990 -3.423 -5.362 1.00 85.62 83 ARG A N 1
ATOM 588 C CA . ARG A 1 83 ? -6.332 -2.099 -5.362 1.00 85.62 83 ARG A CA 1
ATOM 589 C C . ARG A 1 83 ? -5.119 -1.995 -4.431 1.00 85.62 83 ARG A C 1
ATOM 591 O O . ARG A 1 83 ? -4.135 -1.355 -4.782 1.00 85.62 83 ARG A O 1
ATOM 598 N N . MET A 1 84 ? -5.173 -2.677 -3.289 1.00 92.81 84 MET A N 1
ATOM 599 C CA . MET A 1 84 ? -4.088 -2.727 -2.300 1.00 92.81 84 MET A CA 1
ATOM 600 C C . MET A 1 84 ? -2.858 -3.508 -2.781 1.00 92.81 84 MET A C 1
ATOM 602 O O . MET A 1 84 ? -1.750 -3.242 -2.329 1.00 92.81 84 MET A O 1
ATOM 606 N N . ALA A 1 85 ? -3.041 -4.455 -3.703 1.00 94.00 85 ALA A N 1
ATOM 607 C CA . ALA A 1 85 ? -1.971 -5.274 -4.273 1.00 94.00 85 ALA A CA 1
ATOM 608 C C . ALA A 1 85 ? -1.553 -4.819 -5.679 1.00 94.00 85 ALA A C 1
ATOM 610 O O . ALA A 1 85 ? -0.458 -5.150 -6.123 1.00 94.00 85 ALA A O 1
ATOM 611 N N . ALA A 1 86 ? -2.396 -4.051 -6.375 1.00 95.69 86 ALA A N 1
ATOM 612 C CA . ALA A 1 86 ? -2.177 -3.659 -7.763 1.00 95.69 86 ALA A CA 1
ATOM 613 C C . ALA A 1 86 ? -0.874 -2.871 -7.966 1.00 95.69 86 ALA A C 1
ATOM 615 O O . ALA A 1 86 ? -0.107 -3.189 -8.871 1.00 95.69 86 ALA A O 1
ATOM 616 N N . ALA A 1 87 ? -0.598 -1.876 -7.118 1.00 95.56 87 ALA A N 1
ATOM 617 C CA . ALA A 1 87 ? 0.612 -1.063 -7.247 1.00 95.56 87 ALA A CA 1
ATOM 618 C C . ALA A 1 87 ? 1.905 -1.856 -6.926 1.00 95.56 87 ALA A C 1
ATOM 620 O O . ALA A 1 87 ? 2.806 -1.844 -7.765 1.00 95.56 87 ALA A O 1
ATOM 621 N N . PRO A 1 88 ? 1.996 -2.641 -5.830 1.00 96.44 88 PRO A N 1
ATOM 622 C CA . PRO A 1 88 ? 3.143 -3.520 -5.590 1.00 96.44 88 PRO A CA 1
ATOM 623 C C . PRO A 1 88 ? 3.336 -4.582 -6.678 1.00 96.44 88 PRO A C 1
ATOM 625 O O . PRO A 1 88 ? 4.461 -4.834 -7.104 1.00 96.44 88 PRO A O 1
ATOM 628 N N . ALA A 1 89 ? 2.251 -5.183 -7.174 1.00 97.06 89 ALA A N 1
ATOM 629 C CA . ALA A 1 89 ? 2.324 -6.148 -8.269 1.00 97.06 89 ALA A CA 1
ATOM 630 C C . ALA A 1 89 ? 2.863 -5.497 -9.552 1.00 97.06 89 ALA A C 1
ATOM 632 O O . ALA A 1 89 ? 3.746 -6.056 -10.201 1.00 97.06 89 ALA A O 1
ATOM 633 N N . ALA A 1 90 ? 2.398 -4.287 -9.879 1.00 96.75 90 ALA A N 1
ATOM 634 C CA . ALA A 1 90 ? 2.901 -3.515 -11.009 1.00 96.75 90 ALA A CA 1
ATOM 635 C C . ALA A 1 90 ? 4.396 -3.187 -10.871 1.00 96.75 90 ALA A C 1
ATOM 637 O O . ALA A 1 90 ? 5.107 -3.237 -11.868 1.00 96.75 90 ALA A O 1
ATOM 638 N N . VAL A 1 91 ? 4.894 -2.909 -9.659 1.00 97.19 91 VAL A N 1
ATOM 639 C CA . VAL A 1 91 ? 6.331 -2.694 -9.395 1.00 97.19 91 VAL A CA 1
ATOM 640 C C . VAL A 1 91 ? 7.142 -3.951 -9.668 1.00 97.19 91 VAL A C 1
ATOM 642 O O . VAL A 1 91 ? 8.171 -3.866 -10.329 1.00 97.19 91 VAL A O 1
ATOM 645 N N . ILE A 1 92 ? 6.683 -5.115 -9.200 1.00 97.06 92 ILE A N 1
ATOM 646 C CA . ILE A 1 92 ? 7.381 -6.389 -9.422 1.00 97.06 92 ILE A CA 1
ATOM 647 C C . ILE A 1 92 ? 7.447 -6.695 -10.921 1.00 97.06 92 ILE A C 1
ATOM 649 O O . ILE A 1 92 ? 8.524 -6.957 -11.455 1.00 97.06 92 ILE A O 1
ATOM 653 N N . VAL A 1 93 ? 6.309 -6.605 -11.614 1.00 96.81 93 VAL A N 1
ATOM 654 C CA . VAL A 1 93 ? 6.238 -6.824 -13.065 1.00 96.81 93 VAL A CA 1
ATOM 655 C C . VAL A 1 93 ? 7.092 -5.797 -13.808 1.00 96.81 93 VAL A C 1
ATOM 657 O O . VAL A 1 93 ? 7.879 -6.168 -14.674 1.00 96.81 93 VAL A O 1
ATOM 660 N N . GLY A 1 94 ? 6.997 -4.520 -13.437 1.00 95.56 94 GLY A N 1
ATOM 661 C CA . GLY A 1 94 ? 7.795 -3.440 -14.009 1.00 95.56 94 GLY A CA 1
ATOM 662 C C . GLY A 1 94 ? 9.295 -3.661 -13.821 1.00 95.56 94 GLY A C 1
ATOM 663 O O . GLY A 1 94 ? 10.054 -3.486 -14.766 1.00 95.56 94 GLY A O 1
ATOM 664 N N . GLY A 1 95 ? 9.727 -4.128 -12.649 1.00 94.94 95 GLY A N 1
ATOM 665 C CA . GLY A 1 95 ? 11.117 -4.488 -12.382 1.00 94.94 95 GLY A CA 1
ATOM 666 C C . GLY A 1 95 ? 11.608 -5.629 -13.275 1.00 94.94 95 GLY A C 1
ATOM 667 O O . GLY A 1 95 ? 12.692 -5.531 -13.847 1.00 94.94 95 GLY A O 1
ATOM 668 N N . ILE A 1 96 ? 10.806 -6.682 -13.461 1.00 96.06 96 ILE A N 1
ATOM 669 C CA . ILE A 1 96 ? 11.135 -7.783 -14.384 1.00 96.06 96 ILE A CA 1
ATOM 670 C C . ILE A 1 96 ? 11.268 -7.256 -15.818 1.00 96.06 96 ILE A C 1
ATOM 672 O O . ILE A 1 96 ? 12.255 -7.547 -16.490 1.00 96.06 96 ILE A O 1
ATOM 676 N N . VAL A 1 97 ? 10.314 -6.436 -16.268 1.00 94.38 97 VAL A N 1
ATOM 677 C CA . VAL A 1 97 ? 10.332 -5.822 -17.603 1.00 94.38 97 VAL A CA 1
ATOM 678 C C . VAL A 1 97 ? 11.595 -4.982 -17.796 1.00 94.38 97 VAL A C 1
ATOM 680 O O . VAL A 1 97 ? 12.307 -5.185 -18.774 1.00 94.38 97 VAL A O 1
ATOM 683 N N . LEU A 1 98 ? 11.936 -4.102 -16.851 1.00 92.75 98 LEU A N 1
ATOM 684 C CA . LEU A 1 98 ? 13.144 -3.273 -16.936 1.00 92.75 98 LEU A CA 1
ATOM 685 C C . LEU A 1 98 ? 14.432 -4.107 -17.000 1.00 92.75 98 LEU A C 1
ATOM 687 O O . LEU A 1 98 ? 15.331 -3.765 -17.764 1.00 92.75 98 LEU A O 1
ATOM 691 N N . ASN A 1 99 ? 14.515 -5.217 -16.259 1.00 92.81 99 ASN A N 1
ATOM 692 C CA . ASN A 1 99 ? 15.656 -6.135 -16.347 1.00 92.81 99 ASN A CA 1
ATOM 693 C C . ASN A 1 99 ? 15.766 -6.788 -17.734 1.00 92.81 99 ASN A C 1
ATOM 695 O O . ASN A 1 99 ? 16.867 -6.911 -18.267 1.00 92.81 99 ASN A O 1
ATOM 699 N N . ILE A 1 100 ? 14.639 -7.168 -18.345 1.00 92.75 100 ILE A N 1
ATOM 700 C CA . ILE A 1 100 ? 14.623 -7.703 -19.714 1.00 92.75 100 ILE A CA 1
ATOM 701 C C . ILE A 1 100 ? 15.076 -6.631 -20.712 1.00 92.75 100 ILE A C 1
ATOM 703 O O . ILE A 1 100 ? 15.900 -6.919 -21.575 1.00 92.75 100 ILE A O 1
ATOM 707 N N . LEU A 1 101 ? 14.588 -5.391 -20.589 1.00 89.69 101 LEU A N 1
ATOM 708 C CA . LEU A 1 101 ? 15.009 -4.293 -21.468 1.00 89.69 101 LEU A CA 1
ATOM 709 C C . LEU A 1 101 ? 16.503 -3.980 -21.320 1.00 89.69 101 LEU A C 1
ATOM 711 O O . LEU A 1 101 ? 17.153 -3.686 -22.320 1.00 89.69 101 LEU A O 1
ATOM 715 N N . TYR A 1 102 ? 17.044 -4.064 -20.102 1.00 90.50 102 TYR A N 1
ATOM 716 C CA . TYR A 1 102 ? 18.481 -3.939 -19.862 1.00 90.50 102 TYR A CA 1
ATOM 717 C C . TYR A 1 102 ? 19.269 -5.040 -20.571 1.00 90.50 102 TYR A C 1
ATOM 719 O O . TYR A 1 102 ? 20.264 -4.756 -21.226 1.00 90.50 102 TYR A O 1
ATOM 727 N N . TRP A 1 103 ? 18.798 -6.287 -20.504 1.00 90.06 103 TRP A N 1
ATOM 728 C CA . TRP A 1 103 ? 19.455 -7.412 -21.171 1.00 90.06 103 TRP A CA 1
ATOM 729 C C . TRP A 1 103 ? 19.441 -7.312 -22.705 1.00 90.06 103 TRP A C 1
ATOM 731 O O . TRP A 1 103 ? 20.321 -7.853 -23.365 1.00 90.06 103 TRP A O 1
ATOM 741 N N . LEU A 1 104 ? 18.465 -6.600 -23.269 1.00 90.56 104 LEU A N 1
ATOM 742 C CA . LEU A 1 104 ? 18.372 -6.296 -24.700 1.00 90.56 104 LEU A CA 1
ATOM 743 C C . LEU A 1 104 ? 19.132 -5.015 -25.103 1.00 90.56 104 LEU A C 1
ATOM 745 O O . LEU A 1 104 ? 18.942 -4.539 -26.220 1.00 90.56 104 LEU A O 1
ATOM 749 N N . ASP A 1 105 ? 19.921 -4.425 -24.195 1.00 83.88 105 ASP A N 1
ATOM 750 C CA . ASP A 1 105 ? 20.612 -3.132 -24.351 1.00 83.88 105 ASP A CA 1
ATOM 751 C C . ASP A 1 105 ? 19.682 -1.951 -24.717 1.00 83.88 105 ASP A C 1
ATOM 753 O O . ASP A 1 105 ? 20.124 -0.888 -25.154 1.00 83.88 105 ASP A O 1
ATOM 757 N N . LEU A 1 106 ? 18.370 -2.102 -24.502 1.00 80.25 106 LEU A N 1
ATOM 758 C CA . LEU A 1 106 ? 17.347 -1.099 -24.822 1.00 80.25 106 LEU A CA 1
ATOM 759 C C . LEU A 1 106 ? 17.100 -0.123 -23.660 1.00 80.25 106 LEU A C 1
ATOM 761 O O . LEU A 1 106 ? 16.373 0.862 -23.796 1.00 80.25 106 LEU A O 1
ATOM 765 N N . PHE A 1 107 ? 17.686 -0.398 -22.498 1.00 78.94 107 PHE A N 1
ATOM 766 C CA . PHE A 1 107 ? 17.537 0.408 -21.298 1.00 78.94 107 PHE A CA 1
ATOM 767 C C . PHE A 1 107 ? 18.826 0.393 -20.485 1.00 78.94 107 PHE A C 1
ATOM 769 O O . PHE A 1 107 ? 19.307 -0.667 -20.110 1.00 78.94 107 PHE A O 1
ATOM 776 N N . THR A 1 108 ? 19.362 1.565 -20.149 1.00 73.88 108 THR A N 1
ATOM 777 C CA . THR A 1 108 ? 20.456 1.682 -19.181 1.00 73.88 108 THR A CA 1
ATOM 778 C C . THR A 1 108 ? 19.889 2.115 -17.832 1.00 73.88 108 THR A C 1
ATOM 780 O O . THR A 1 108 ? 19.317 3.209 -17.760 1.00 73.88 108 THR A O 1
ATOM 783 N N . PRO A 1 109 ? 20.044 1.316 -16.762 1.00 72.38 109 PRO A N 1
ATOM 784 C CA . PRO A 1 109 ? 19.592 1.713 -15.441 1.00 72.38 109 PRO A CA 1
ATOM 785 C C . PRO A 1 109 ? 20.293 3.001 -15.013 1.00 72.38 109 PRO A C 1
ATOM 787 O O . PRO A 1 109 ? 21.483 3.210 -15.267 1.00 72.38 109 PRO A O 1
ATOM 790 N N . ILE A 1 110 ? 19.524 3.872 -14.370 1.00 65.88 110 ILE A N 1
ATOM 791 C CA . ILE A 1 110 ? 20.029 5.100 -13.760 1.00 65.88 110 ILE A CA 1
ATOM 792 C C . ILE A 1 110 ? 21.062 4.693 -12.710 1.00 65.88 110 ILE A C 1
ATOM 794 O O . ILE A 1 110 ? 20.728 4.032 -11.727 1.00 65.88 110 ILE A O 1
ATOM 798 N N . LYS A 1 111 ? 22.329 5.048 -12.939 1.00 55.44 111 LYS A N 1
ATOM 799 C CA . LYS A 1 111 ? 23.360 4.936 -11.908 1.00 55.44 111 LYS A CA 1
ATOM 800 C C . LYS A 1 111 ? 22.988 5.931 -10.811 1.00 55.44 111 LYS A C 1
ATOM 802 O O . LYS A 1 111 ? 22.862 7.119 -11.106 1.00 55.44 111 LYS A O 1
ATOM 807 N N . GLY A 1 112 ? 22.740 5.417 -9.607 1.00 51.56 112 GLY A N 1
ATOM 808 C CA . GLY A 1 112 ? 22.652 6.244 -8.403 1.00 51.56 112 GLY A CA 1
ATOM 809 C C . GLY A 1 112 ? 23.940 7.017 -8.171 1.00 51.56 112 GLY A C 1
ATOM 810 O O . GLY A 1 112 ? 25.011 6.498 -8.567 1.00 51.56 112 GLY A O 1
#

Mean predicted aligned error: 6.03 Å

Nearest PDB structures (foldseek):
  3w4t-assembly1_A  TM=5.812E-01  e=5.543E+00  Pyrococcus furiosus DSM 3638

Secondary structure (DSSP, 8-state):
-HHHHHHHHHHHHHHHHHHHHHTT-HHHHHHHHHHHHHHHHHHHHHHHHHHHHHHHHHHHHHHHHHHHHHHHHHHHTT-SS-HHHHHHHHHHHHHHHHHHHHHTTS------

Solvent-accessible surface area (backbone atoms only — not comparable to full-atom values): 5961 Å² total; per-residue (Å²): 113,71,68,60,55,50,52,52,52,49,52,54,50,52,53,50,50,52,51,57,56,49,64,70,36,65,70,57,43,52,52,50,51,52,49,53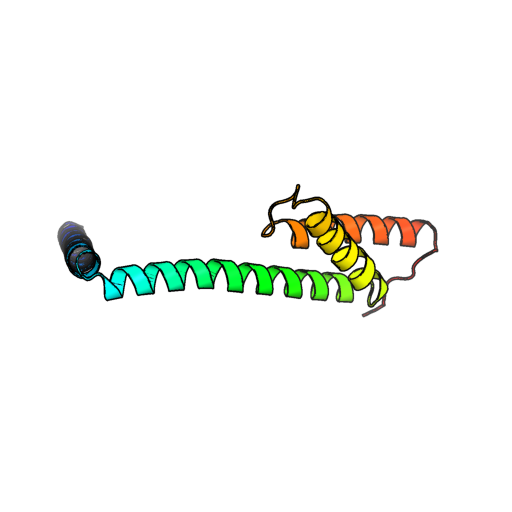,50,49,53,53,54,53,49,41,52,51,45,41,53,52,29,42,53,51,20,32,67,62,38,36,73,59,24,29,50,48,22,51,46,45,33,50,48,34,57,73,69,72,39,84,50,55,74,81,50,28,32,56,49,20,35,55,53,36,51,54,51,52,53,53,35,35,75,69,72,74,40,79,68,67,80,126